Protein AF-A0A2D6SPI8-F1 (afdb_monomer_lite)

Structure (mmCIF, N/CA/C/O backbone):
data_AF-A0A2D6SPI8-F1
#
_entry.id   AF-A0A2D6SPI8-F1
#
loop_
_atom_site.group_PDB
_atom_site.id
_atom_site.type_symbol
_atom_site.label_atom_id
_atom_site.label_alt_id
_atom_site.label_comp_id
_atom_site.label_asym_id
_atom_site.label_entity_id
_atom_site.label_seq_id
_atom_site.pdbx_PDB_ins_code
_atom_site.Cartn_x
_atom_site.Cartn_y
_atom_site.Cartn_z
_atom_site.occupancy
_atom_site.B_iso_or_equiv
_atom_site.auth_seq_id
_atom_site.auth_comp_id
_atom_site.auth_asym_id
_atom_site.auth_atom_id
_atom_site.pdbx_PDB_model_num
ATOM 1 N N . MET A 1 1 ? -28.417 6.327 27.458 1.00 53.62 1 MET A N 1
ATOM 2 C CA . MET A 1 1 ? -28.123 5.119 26.647 1.00 53.62 1 MET A CA 1
ATOM 3 C C . MET A 1 1 ? -27.138 5.374 25.505 1.00 53.62 1 MET A C 1
ATOM 5 O O . MET A 1 1 ? -26.101 4.734 25.519 1.00 53.62 1 MET A O 1
ATOM 9 N N . MET A 1 2 ? -27.377 6.279 24.536 1.00 55.16 2 MET A N 1
ATOM 10 C CA . MET A 1 2 ? -26.381 6.530 23.463 1.00 55.16 2 MET A CA 1
ATOM 11 C C . MET A 1 2 ? -25.110 7.262 23.943 1.00 55.16 2 MET A C 1
ATOM 13 O O . MET A 1 2 ? -24.026 6.980 23.443 1.00 55.16 2 MET A O 1
ATOM 17 N N . TYR A 1 3 ? -25.226 8.174 24.917 1.00 60.00 3 TYR A N 1
ATOM 18 C CA . TYR A 1 3 ? -24.088 8.935 25.456 1.00 60.00 3 TYR A CA 1
ATOM 19 C C . TYR A 1 3 ? -23.176 8.100 26.370 1.00 60.00 3 TYR A C 1
ATOM 21 O O . TYR A 1 3 ? -21.959 8.188 26.240 1.00 60.00 3 TYR A O 1
ATOM 29 N N . ASP A 1 4 ? -23.748 7.238 27.220 1.00 64.19 4 ASP A N 1
ATOM 30 C CA . ASP A 1 4 ? -22.986 6.333 28.101 1.00 64.19 4 ASP A CA 1
ATOM 31 C C . ASP A 1 4 ? -22.088 5.379 27.308 1.00 64.19 4 ASP A C 1
ATOM 33 O O . ASP A 1 4 ? -20.938 5.140 27.669 1.00 64.19 4 ASP A O 1
ATOM 37 N N . ASN A 1 5 ? -22.598 4.887 26.175 1.00 77.06 5 ASN A N 1
ATOM 38 C CA . ASN A 1 5 ? -21.864 3.979 25.303 1.00 77.06 5 ASN A CA 1
ATOM 39 C C . ASN A 1 5 ? -20.657 4.670 24.640 1.00 77.06 5 ASN A C 1
ATOM 41 O O . ASN A 1 5 ? -19.559 4.123 24.622 1.00 77.06 5 ASN A O 1
ATOM 45 N N . LYS A 1 6 ? -20.825 5.910 24.156 1.00 79.19 6 LYS A N 1
ATOM 46 C CA . LYS A 1 6 ? -19.718 6.678 23.560 1.00 79.19 6 LYS A CA 1
ATOM 47 C C . LYS A 1 6 ? -18.642 7.041 24.580 1.00 79.19 6 LYS A C 1
ATOM 49 O O . LYS A 1 6 ? -17.464 6.953 24.257 1.00 79.19 6 LYS A O 1
ATOM 54 N N . LEU A 1 7 ? -19.038 7.422 25.795 1.00 76.81 7 LEU A N 1
ATOM 55 C CA . LEU A 1 7 ? -18.097 7.765 26.860 1.00 76.81 7 LEU A CA 1
ATOM 56 C C . LEU A 1 7 ? -17.280 6.540 27.297 1.00 76.81 7 LEU A C 1
ATOM 58 O O . LEU A 1 7 ? -16.057 6.620 27.380 1.00 76.81 7 LEU A O 1
ATOM 62 N N . SER A 1 8 ? -17.942 5.398 27.509 1.00 82.38 8 SER A N 1
ATOM 63 C CA . SER A 1 8 ? -17.271 4.138 27.850 1.00 82.38 8 SER A CA 1
ATOM 64 C C . SER A 1 8 ? -16.309 3.693 26.748 1.00 82.38 8 SER A C 1
ATOM 66 O O . SER A 1 8 ? -15.154 3.383 27.029 1.00 82.38 8 SER A O 1
ATOM 68 N N . ALA A 1 9 ? -16.759 3.723 25.489 1.00 79.81 9 ALA A N 1
ATOM 69 C CA . ALA A 1 9 ? -15.923 3.384 24.340 1.00 79.81 9 ALA A CA 1
ATOM 70 C C . ALA A 1 9 ? -14.743 4.355 24.172 1.00 79.81 9 ALA A C 1
ATOM 72 O O . ALA A 1 9 ? -13.667 3.941 23.755 1.00 79.81 9 ALA A O 1
ATOM 73 N N . GLY A 1 10 ? -14.925 5.635 24.513 1.00 77.75 10 GLY A N 1
ATOM 74 C CA . GLY A 1 10 ? -13.866 6.641 24.477 1.00 77.75 10 GLY A CA 1
ATOM 75 C C . GLY A 1 10 ? -12.759 6.347 25.487 1.00 77.75 10 GLY A C 1
ATOM 76 O O . GLY A 1 10 ? -11.585 6.371 25.129 1.00 77.75 10 GLY A O 1
ATOM 77 N N . ILE A 1 11 ? -13.120 5.999 26.726 1.00 83.06 11 ILE A N 1
ATOM 78 C CA . ILE A 1 11 ? -12.158 5.629 27.778 1.00 83.06 11 ILE A CA 1
ATOM 79 C C . ILE A 1 11 ? -11.383 4.362 27.387 1.00 83.06 11 ILE A C 1
ATOM 81 O O . ILE A 1 11 ? -10.156 4.334 27.499 1.00 83.06 11 ILE A O 1
ATOM 85 N N . GLU A 1 12 ? -12.081 3.336 26.893 1.00 84.19 12 GLU A N 1
ATOM 86 C CA . GLU A 1 12 ? -11.461 2.080 26.455 1.00 84.19 12 GLU A CA 1
ATOM 87 C C . GLU A 1 12 ? -10.497 2.316 25.282 1.00 84.19 12 GLU A C 1
ATOM 89 O O . GLU A 1 12 ? -9.338 1.900 25.327 1.00 84.19 12 GLU A O 1
ATOM 94 N N . PHE A 1 13 ? -10.927 3.085 24.277 1.00 85.69 13 PHE A N 1
ATOM 95 C CA . PHE A 1 13 ? -10.084 3.469 23.150 1.00 85.69 13 PHE A CA 1
ATOM 96 C C . PHE A 1 13 ? -8.836 4.240 23.588 1.00 85.69 13 PHE A C 1
ATOM 98 O O . PHE A 1 13 ? -7.746 3.923 23.120 1.00 85.69 13 PHE A O 1
ATOM 105 N N . LEU A 1 14 ? -8.958 5.231 24.477 1.00 80.81 14 LEU A N 1
ATOM 106 C CA . LEU A 1 14 ? -7.807 6.006 24.951 1.00 80.81 14 LEU A CA 1
ATOM 107 C C . LEU A 1 14 ? -6.791 5.124 25.686 1.00 80.81 14 LEU A C 1
ATOM 109 O O . LEU A 1 14 ? -5.588 5.304 25.495 1.00 80.81 14 LEU A O 1
ATOM 113 N N . SER A 1 15 ? -7.260 4.143 26.463 1.00 84.06 15 SER A N 1
ATOM 114 C CA . SER A 1 15 ? -6.384 3.160 27.105 1.00 84.06 15 SER A CA 1
ATOM 115 C C . SER A 1 15 ? -5.668 2.281 26.080 1.00 84.06 15 SER A C 1
ATOM 117 O O . SER A 1 15 ? -4.465 2.070 26.194 1.00 84.06 15 SER A O 1
ATOM 119 N N . GLU A 1 16 ? -6.372 1.770 25.069 1.00 84.00 16 GLU A N 1
ATOM 120 C CA . GLU A 1 16 ? -5.749 0.919 24.050 1.00 84.00 16 GLU A CA 1
ATOM 121 C C . GLU A 1 16 ? -4.826 1.704 23.099 1.00 84.00 16 GLU A C 1
ATOM 123 O O . GLU A 1 16 ? -3.815 1.178 22.630 1.00 84.00 16 GLU A O 1
ATOM 128 N N . ALA A 1 17 ? -5.151 2.968 22.815 1.00 77.00 17 ALA A N 1
ATOM 129 C CA . ALA A 1 17 ? -4.342 3.868 21.999 1.00 77.00 17 ALA A CA 1
ATOM 130 C C . ALA A 1 17 ? -3.072 4.334 22.728 1.00 77.00 17 ALA A C 1
ATOM 132 O O . ALA A 1 17 ? -2.078 4.648 22.073 1.00 77.00 17 ALA A O 1
ATOM 133 N N . ALA A 1 18 ? -3.067 4.350 24.065 1.00 78.94 18 ALA A N 1
ATOM 134 C CA . ALA A 1 18 ? -1.859 4.608 24.846 1.00 78.94 18 ALA A CA 1
ATOM 135 C C . ALA A 1 18 ? -0.772 3.562 24.551 1.00 78.94 18 ALA A C 1
ATOM 137 O O . ALA A 1 18 ? 0.373 3.941 24.320 1.00 78.94 18 ALA A O 1
ATOM 138 N N . SER A 1 19 ? -1.141 2.285 24.402 1.00 77.12 19 SER A N 1
ATOM 139 C CA . SER A 1 19 ? -0.199 1.220 24.029 1.00 77.12 19 SER A CA 1
ATOM 140 C C . SER A 1 19 ? 0.450 1.437 22.663 1.00 77.12 19 SER A C 1
ATOM 142 O O . SER A 1 19 ? 1.599 1.057 22.456 1.00 77.12 19 SER A O 1
ATOM 144 N N . VAL A 1 20 ? -0.246 2.095 21.729 1.00 75.88 20 VAL A N 1
ATOM 145 C CA . VAL A 1 20 ? 0.334 2.478 20.431 1.00 75.88 20 VAL A CA 1
ATOM 146 C C . VAL A 1 20 ? 1.447 3.515 20.618 1.00 75.88 20 VAL A C 1
ATOM 148 O O . VAL A 1 20 ? 2.498 3.402 19.994 1.00 75.88 20 VAL A O 1
ATOM 151 N N . ARG A 1 21 ? 1.257 4.488 21.517 1.00 77.44 21 ARG A N 1
ATOM 152 C CA . ARG A 1 21 ? 2.274 5.506 21.834 1.00 77.44 21 ARG A CA 1
ATOM 153 C C . ARG A 1 21 ? 3.436 4.948 22.646 1.00 77.44 21 ARG A C 1
ATOM 155 O O . ARG A 1 21 ? 4.575 5.339 22.416 1.00 77.44 21 ARG A O 1
ATOM 162 N N . GLU A 1 22 ? 3.177 4.032 23.572 1.00 77.31 22 GLU A N 1
ATOM 163 C CA . GLU A 1 22 ? 4.227 3.327 24.320 1.00 77.31 22 GLU A CA 1
ATOM 164 C C . GLU A 1 22 ? 5.138 2.543 23.362 1.00 77.31 22 GLU A C 1
ATOM 166 O O . GLU A 1 22 ? 6.365 2.630 23.448 1.00 77.31 22 GLU A O 1
ATOM 171 N N . LEU A 1 23 ? 4.533 1.869 22.375 1.00 68.81 23 LEU A N 1
ATOM 172 C CA . LEU A 1 23 ? 5.227 1.202 21.271 1.00 68.81 23 LEU A CA 1
ATOM 173 C C . LEU A 1 23 ? 5.922 2.155 20.297 1.00 68.81 23 LEU A C 1
ATOM 175 O O . LEU A 1 23 ? 6.671 1.690 19.454 1.00 68.81 23 LEU A O 1
ATOM 179 N N . GLU A 1 24 ? 5.696 3.458 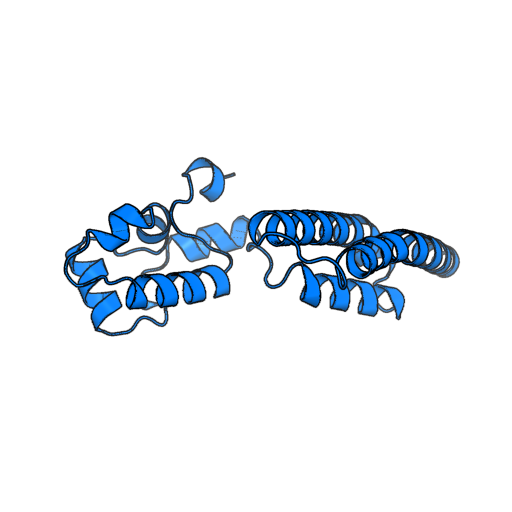20.354 1.00 71.38 24 GLU A N 1
ATOM 180 C CA . GLU A 1 24 ? 6.437 4.429 19.548 1.00 71.38 24 GLU A CA 1
ATOM 181 C C . GLU A 1 24 ? 7.609 5.009 20.350 1.00 71.38 24 GLU A C 1
ATOM 183 O O . GLU A 1 24 ? 8.746 5.071 19.877 1.00 71.38 24 GLU A O 1
ATOM 188 N N . GLN A 1 25 ? 7.354 5.358 21.612 1.00 72.44 25 GLN A N 1
ATOM 189 C CA . GLN A 1 25 ? 8.348 5.904 22.534 1.00 72.44 25 GLN A CA 1
ATOM 190 C C . GLN A 1 25 ? 9.475 4.915 22.834 1.00 72.44 25 GLN A C 1
ATOM 192 O O . GLN A 1 25 ? 10.633 5.323 22.898 1.00 72.44 25 GLN A O 1
ATOM 197 N N . ALA A 1 26 ? 9.171 3.619 22.944 1.00 66.88 26 ALA A N 1
ATOM 198 C CA . ALA A 1 26 ? 10.185 2.584 23.140 1.00 66.88 26 ALA A CA 1
ATOM 199 C C . ALA A 1 26 ? 11.207 2.494 21.981 1.00 66.88 26 ALA A C 1
ATOM 201 O O . ALA A 1 26 ? 12.305 1.966 22.170 1.00 66.88 26 ALA A O 1
ATOM 202 N N . TYR A 1 27 ? 10.887 3.038 20.799 1.00 61.84 27 TYR A N 1
ATOM 203 C CA . TYR A 1 27 ? 11.690 2.889 19.577 1.00 61.84 27 TYR A CA 1
ATOM 204 C C . TYR A 1 27 ? 12.238 4.210 19.024 1.00 61.84 27 TYR A C 1
ATOM 206 O O . TYR A 1 27 ? 13.020 4.190 18.074 1.00 61.84 27 TYR A O 1
ATOM 214 N N . SER A 1 28 ? 11.897 5.354 19.625 1.00 60.81 28 SER A N 1
ATOM 215 C CA . SER A 1 28 ? 12.398 6.671 19.201 1.00 60.81 28 SER A CA 1
ATOM 216 C C . SER A 1 28 ? 13.864 6.933 19.592 1.00 60.81 28 SER A C 1
ATOM 218 O O . SER A 1 28 ? 14.480 7.850 19.052 1.00 60.81 28 SER A O 1
ATOM 220 N N . GLY A 1 29 ? 14.441 6.121 20.491 1.00 56.53 29 GLY A N 1
ATOM 221 C CA . GLY A 1 29 ? 15.779 6.330 21.069 1.00 56.53 29 GLY A CA 1
ATOM 222 C C . GLY A 1 29 ? 16.813 5.224 20.825 1.00 56.53 29 GLY A C 1
ATOM 223 O O . GLY A 1 29 ? 17.917 5.308 21.357 1.00 56.53 29 GLY A O 1
ATOM 224 N N . THR A 1 30 ? 16.491 4.181 20.057 1.00 58.06 30 THR A N 1
ATOM 225 C CA . THR A 1 30 ? 17.394 3.044 19.816 1.00 58.06 30 THR A CA 1
ATOM 226 C C . THR A 1 30 ? 17.910 3.039 18.377 1.00 58.06 30 THR A C 1
ATOM 228 O O . THR A 1 30 ? 17.165 3.286 17.425 1.00 58.06 30 THR A O 1
ATOM 231 N N . ASP A 1 31 ? 19.204 2.755 18.195 1.00 56.31 31 ASP A N 1
ATOM 232 C CA . ASP A 1 31 ? 19.820 2.624 16.869 1.00 56.31 31 ASP A CA 1
ATOM 233 C C . ASP A 1 31 ? 19.393 1.296 16.217 1.00 56.31 31 ASP A C 1
ATOM 235 O O . ASP A 1 31 ? 20.100 0.290 16.205 1.00 56.31 31 ASP A O 1
ATOM 239 N N . LEU A 1 32 ? 18.134 1.257 15.784 1.00 60.47 32 LEU A N 1
ATOM 240 C CA . LEU A 1 32 ? 17.495 0.071 15.229 1.00 60.47 32 LEU A CA 1
ATOM 241 C C . LEU A 1 32 ? 17.858 -0.098 13.754 1.00 60.47 32 LEU A C 1
ATOM 243 O O . LEU A 1 32 ? 17.794 0.848 12.967 1.00 60.47 32 LEU A O 1
ATOM 247 N N . ASN A 1 33 ? 18.138 -1.336 13.351 1.00 68.88 33 ASN A N 1
ATOM 248 C CA . ASN A 1 33 ? 18.274 -1.708 11.944 1.00 68.88 33 ASN A CA 1
ATOM 249 C C . ASN A 1 33 ? 16.989 -1.335 11.160 1.00 68.88 33 ASN A C 1
ATOM 251 O O . ASN A 1 33 ? 15.883 -1.540 11.676 1.00 68.88 33 ASN A O 1
ATOM 255 N N . PRO A 1 34 ? 17.103 -0.839 9.910 1.00 57.56 34 PRO A N 1
ATOM 256 C CA . PRO A 1 34 ? 15.977 -0.592 9.005 1.00 57.56 34 PRO A CA 1
ATOM 257 C C . PRO A 1 34 ? 14.872 -1.662 8.998 1.00 57.56 34 PRO A C 1
ATOM 259 O O . PRO A 1 34 ? 13.698 -1.306 9.054 1.00 57.56 34 PRO A O 1
ATOM 262 N N . ARG A 1 35 ? 15.225 -2.956 9.011 1.00 60.59 35 ARG A N 1
ATOM 263 C CA . ARG A 1 35 ? 14.254 -4.069 9.007 1.00 60.59 35 ARG A CA 1
ATOM 264 C C . ARG A 1 35 ? 13.393 -4.105 10.273 1.00 60.59 35 ARG A C 1
ATOM 266 O O . ARG A 1 35 ? 12.203 -4.391 10.213 1.00 60.59 35 ARG A O 1
ATOM 273 N N . THR A 1 36 ? 13.991 -3.798 11.421 1.00 65.00 36 THR A N 1
ATOM 274 C CA . THR A 1 36 ? 13.292 -3.739 12.709 1.00 65.00 36 THR A CA 1
ATOM 275 C C . THR A 1 36 ? 12.337 -2.546 12.737 1.00 65.00 36 THR A C 1
ATOM 277 O O . THR A 1 36 ? 11.188 -2.698 13.137 1.00 65.00 36 THR A O 1
ATOM 280 N N . ARG A 1 37 ? 12.756 -1.381 12.219 1.00 63.84 37 ARG A N 1
ATOM 281 C CA . ARG A 1 37 ? 11.882 -0.196 12.102 1.00 63.84 37 ARG A CA 1
ATOM 282 C C . ARG A 1 37 ? 10.663 -0.455 11.214 1.00 63.84 37 ARG A C 1
ATOM 284 O O . ARG A 1 37 ? 9.566 -0.017 11.545 1.00 63.84 37 ARG A O 1
ATOM 291 N N . GLU A 1 38 ? 10.849 -1.174 10.111 1.00 62.91 38 GLU A N 1
ATOM 292 C CA . GLU A 1 38 ? 9.766 -1.554 9.200 1.00 62.91 38 GLU A CA 1
ATOM 293 C C . GLU A 1 38 ? 8.760 -2.507 9.863 1.00 62.91 38 GLU A C 1
ATOM 295 O O . GLU A 1 38 ? 7.558 -2.248 9.821 1.00 62.91 38 GLU A O 1
ATOM 300 N N . LEU A 1 39 ? 9.241 -3.538 10.569 1.00 65.38 39 LEU A N 1
ATOM 301 C CA . LEU A 1 39 ? 8.387 -4.455 11.329 1.00 65.38 39 LEU A CA 1
ATOM 302 C C . LEU A 1 39 ? 7.585 -3.728 12.423 1.00 65.38 39 LEU A C 1
ATOM 304 O O . LEU A 1 39 ? 6.383 -3.953 12.550 1.00 65.38 39 LEU A O 1
ATOM 308 N N . HIS A 1 40 ? 8.216 -2.821 13.179 1.00 72.00 40 HIS A N 1
ATOM 309 C CA . HIS A 1 40 ? 7.523 -2.028 14.204 1.00 72.00 40 HIS A CA 1
ATOM 310 C C . HIS A 1 40 ? 6.448 -1.126 13.617 1.00 72.00 40 HIS A C 1
ATOM 312 O O . HIS A 1 40 ? 5.336 -1.074 14.141 1.00 72.00 40 HIS A O 1
ATOM 318 N N . ARG A 1 41 ? 6.747 -0.466 12.497 1.00 71.69 41 ARG A N 1
ATOM 319 C CA . ARG A 1 41 ? 5.760 0.339 11.781 1.00 71.69 41 ARG A CA 1
ATOM 320 C C . ARG A 1 41 ? 4.567 -0.507 11.327 1.00 71.69 41 ARG A C 1
ATOM 322 O O . ARG A 1 41 ? 3.436 -0.047 11.443 1.00 71.69 41 ARG A O 1
ATOM 329 N N . GLY A 1 42 ? 4.810 -1.740 10.880 1.00 70.19 42 GLY A N 1
ATOM 330 C CA . GLY A 1 42 ? 3.763 -2.705 10.538 1.00 70.19 42 GLY A CA 1
ATOM 331 C C . GLY A 1 42 ? 2.885 -3.097 11.731 1.00 70.19 42 GLY A C 1
ATOM 332 O O . GLY A 1 42 ? 1.663 -3.050 11.625 1.00 70.19 42 GLY A O 1
ATOM 333 N N . LEU A 1 43 ? 3.485 -3.409 12.885 1.00 77.00 43 LEU A N 1
ATOM 334 C CA . LEU A 1 43 ? 2.751 -3.754 14.113 1.00 77.00 43 LEU A CA 1
ATOM 335 C C . LEU A 1 43 ? 1.880 -2.595 14.617 1.00 77.00 43 LEU A C 1
ATOM 337 O O . LEU A 1 43 ? 0.736 -2.799 15.021 1.00 77.00 43 LEU A O 1
ATOM 341 N N . ILE A 1 44 ? 2.411 -1.372 14.562 1.00 81.62 44 ILE A N 1
ATOM 342 C CA . ILE A 1 44 ? 1.672 -0.156 14.910 1.00 81.62 44 ILE A CA 1
ATOM 343 C C . ILE A 1 44 ? 0.496 0.043 13.944 1.00 81.62 44 ILE A C 1
ATOM 345 O O . ILE A 1 44 ? -0.626 0.279 14.389 1.00 81.62 44 ILE A O 1
ATOM 349 N N . ALA A 1 45 ? 0.713 -0.106 12.635 1.00 80.00 45 ALA A N 1
ATOM 350 C CA . ALA A 1 45 ? -0.343 0.031 11.634 1.00 80.00 45 ALA A CA 1
ATOM 351 C C . ALA A 1 45 ? -1.461 -1.015 11.801 1.00 80.00 45 ALA A C 1
ATOM 353 O O . ALA A 1 45 ? -2.640 -0.661 11.730 1.00 80.00 45 ALA A O 1
ATOM 354 N N . ASP A 1 46 ? -1.117 -2.277 12.077 1.00 80.88 46 ASP A N 1
ATOM 355 C CA . ASP A 1 46 ? -2.098 -3.335 12.349 1.00 80.88 46 ASP A CA 1
ATOM 356 C C . ASP A 1 46 ? -2.938 -3.010 13.590 1.00 80.88 46 ASP A C 1
ATOM 358 O O . ASP A 1 46 ? -4.172 -3.018 13.545 1.00 80.88 46 ASP A O 1
ATOM 362 N N . ARG A 1 47 ? -2.277 -2.592 14.676 1.00 83.75 47 ARG A N 1
ATOM 363 C CA . ARG A 1 47 ? -2.959 -2.211 15.913 1.00 83.75 47 ARG A CA 1
ATOM 364 C C . ARG A 1 47 ? -3.920 -1.044 15.698 1.00 83.75 47 ARG A C 1
ATOM 366 O O . ARG A 1 47 ? -5.055 -1.090 16.169 1.00 83.75 47 ARG A O 1
ATOM 373 N N . VAL A 1 48 ? -3.509 -0.017 14.958 1.00 84.62 48 VAL A N 1
ATOM 374 C CA . VAL A 1 48 ? -4.382 1.122 14.639 1.00 84.62 48 VAL A CA 1
ATOM 375 C C . VAL A 1 48 ? -5.561 0.688 13.753 1.00 84.62 48 VAL A C 1
ATOM 377 O O . VAL A 1 48 ? -6.666 1.202 13.933 1.00 84.62 48 VAL A O 1
ATOM 380 N N . ASN A 1 49 ? -5.389 -0.283 12.848 1.00 82.56 49 ASN A N 1
ATOM 381 C CA . ASN A 1 49 ? -6.478 -0.806 12.012 1.00 82.56 49 ASN A CA 1
ATOM 382 C C . ASN A 1 49 ? -7.523 -1.545 12.853 1.00 82.56 49 ASN A C 1
ATOM 384 O O . ASN A 1 49 ? -8.721 -1.316 12.671 1.00 82.56 49 ASN A O 1
ATOM 388 N N . GLN A 1 50 ? -7.083 -2.367 13.810 1.00 81.06 50 GLN A N 1
ATOM 389 C CA . GLN A 1 50 ? -7.970 -3.037 14.766 1.00 81.06 50 GLN A CA 1
ATOM 390 C C . GLN A 1 50 ? -8.789 -2.019 15.571 1.00 81.06 50 GLN A C 1
ATOM 392 O O . GLN A 1 50 ? -10.015 -2.130 15.648 1.00 81.06 50 GLN A O 1
ATOM 397 N N . LEU A 1 51 ? -8.130 -0.986 16.113 1.00 86.00 51 LEU A N 1
ATOM 398 C CA . LEU A 1 51 ? -8.804 0.096 16.838 1.00 86.00 51 LEU A CA 1
ATOM 399 C C . LEU A 1 51 ? -9.813 0.821 15.948 1.00 86.00 51 LEU A C 1
ATOM 401 O O . LEU A 1 51 ? -10.927 1.113 16.380 1.00 86.00 51 LEU A O 1
ATOM 405 N N . TYR A 1 52 ? -9.457 1.073 14.690 1.00 85.44 52 TYR A N 1
ATOM 406 C CA . TYR A 1 52 ? -10.359 1.722 13.750 1.00 85.44 52 TYR A CA 1
ATOM 407 C C . TYR A 1 52 ? -11.604 0.876 13.476 1.00 85.44 52 TYR A C 1
ATOM 409 O O . TYR A 1 52 ? -12.715 1.393 13.556 1.00 85.44 52 TYR A O 1
ATOM 417 N N . GLY A 1 53 ? -11.446 -0.424 13.218 1.00 80.56 53 GLY A N 1
ATOM 418 C CA . GLY A 1 53 ? -12.573 -1.337 13.015 1.00 80.56 53 GLY A CA 1
ATOM 419 C C . GLY A 1 53 ? -13.493 -1.430 14.235 1.00 80.56 53 GLY A C 1
ATOM 420 O O . GLY A 1 53 ? -14.714 -1.425 14.083 1.00 80.56 53 GLY A O 1
ATOM 421 N N . LYS A 1 54 ? -12.915 -1.450 15.441 1.00 85.75 54 LYS A N 1
ATOM 422 C CA . LYS A 1 54 ? -13.657 -1.559 16.705 1.00 85.75 54 LYS A CA 1
ATOM 423 C C . LYS A 1 54 ? -14.410 -0.273 17.066 1.00 85.75 54 LYS A C 1
ATOM 425 O O . LYS A 1 54 ? -15.558 -0.342 17.496 1.00 85.75 54 LYS A O 1
ATOM 430 N N . TYR A 1 55 ? -13.792 0.896 16.881 1.00 87.06 55 TYR A N 1
ATOM 431 C CA . TYR A 1 55 ? -14.278 2.145 17.480 1.00 87.06 55 TYR A CA 1
ATOM 432 C C . TYR A 1 55 ? -14.784 3.206 16.493 1.00 87.06 55 TYR A C 1
ATOM 434 O O . TYR A 1 55 ? -15.504 4.114 16.914 1.00 87.06 55 TYR A O 1
ATOM 442 N N . ALA A 1 56 ? -14.465 3.128 15.193 1.00 84.69 56 ALA A N 1
ATOM 443 C CA . ALA A 1 56 ? -14.752 4.221 14.252 1.00 84.69 56 ALA A CA 1
ATOM 444 C C . ALA A 1 56 ? -16.245 4.555 14.108 1.00 84.69 56 ALA A C 1
ATOM 446 O O . ALA A 1 56 ? -16.593 5.722 13.920 1.00 84.69 56 ALA A O 1
ATOM 447 N N . SER A 1 57 ? -17.127 3.556 14.191 1.00 81.81 57 SER A N 1
ATOM 448 C CA . SER A 1 57 ? -18.579 3.759 14.118 1.00 81.81 57 SER A CA 1
ATOM 449 C C . SER A 1 57 ? -19.143 4.363 15.409 1.00 81.81 57 SER A C 1
ATOM 451 O O . SER A 1 57 ? -19.978 5.265 15.355 1.00 81.81 57 SER A O 1
ATOM 453 N N . ILE A 1 58 ? -18.657 3.907 16.567 1.00 86.44 58 ILE A N 1
ATOM 454 C CA . ILE A 1 58 ? -19.162 4.293 17.892 1.00 86.44 58 ILE A CA 1
ATOM 455 C C . ILE A 1 58 ? -18.722 5.718 18.243 1.00 86.44 58 ILE A C 1
ATOM 457 O O . ILE A 1 58 ? -19.538 6.538 18.666 1.00 86.44 58 ILE A O 1
ATOM 461 N N . LEU A 1 59 ? -17.449 6.039 18.008 1.00 87.56 59 LEU A N 1
ATOM 462 C CA . LEU A 1 59 ? -16.850 7.336 18.340 1.00 87.56 59 LEU A CA 1
ATOM 463 C C . LEU A 1 59 ? -17.065 8.398 17.251 1.00 87.56 59 LEU A C 1
ATOM 465 O O . LEU A 1 59 ? -16.504 9.490 17.311 1.00 87.56 59 LEU A O 1
ATOM 469 N N . ALA A 1 60 ? -17.897 8.120 16.244 1.00 84.56 60 ALA A N 1
ATOM 470 C CA . ALA A 1 60 ? -18.199 9.089 15.199 1.00 84.56 60 ALA A CA 1
ATOM 471 C C . ALA A 1 60 ? -18.760 10.397 15.797 1.00 84.56 60 ALA A C 1
ATOM 473 O O . ALA A 1 60 ? -19.741 10.393 16.557 1.00 84.56 60 ALA A O 1
ATOM 474 N N . GLY A 1 61 ? -18.125 11.515 15.432 1.00 82.69 61 GLY A N 1
ATOM 475 C CA . GLY A 1 61 ? -18.482 12.858 15.894 1.00 82.69 61 GLY A CA 1
ATOM 476 C C . GLY A 1 61 ? -17.987 13.217 17.299 1.00 82.69 61 GLY A C 1
ATOM 477 O O . GLY A 1 61 ? -18.432 14.230 17.830 1.00 82.69 61 GLY A O 1
ATOM 478 N N . THR A 1 62 ? -17.107 12.415 17.914 1.00 88.38 62 THR A N 1
ATOM 479 C CA . THR A 1 62 ? -16.444 12.756 19.185 1.00 88.38 62 THR A CA 1
ATOM 480 C C . THR A 1 62 ? -14.972 13.135 18.966 1.00 88.38 62 THR A C 1
ATOM 482 O O . THR A 1 62 ? -14.394 12.758 17.939 1.00 88.38 62 THR A O 1
ATOM 485 N N . PRO A 1 63 ? -14.334 13.856 19.910 1.00 87.50 63 PRO A N 1
ATOM 486 C CA . PRO A 1 63 ? -12.901 14.155 19.846 1.00 87.50 63 PRO A CA 1
ATOM 487 C C . PRO A 1 63 ? -12.027 12.899 19.733 1.00 87.50 63 PRO A C 1
ATOM 489 O O . PRO A 1 63 ? -11.049 12.884 18.991 1.00 87.50 63 PRO A O 1
ATOM 492 N N . GLU A 1 64 ? -12.405 11.822 20.419 1.00 88.12 64 GLU A N 1
ATOM 493 C CA . GLU A 1 64 ? -11.718 10.532 20.378 1.00 88.12 64 GLU A CA 1
ATOM 494 C C . GLU A 1 64 ? -11.824 9.884 18.993 1.00 88.12 64 GLU A C 1
ATOM 496 O O . GLU A 1 64 ? -10.843 9.342 18.488 1.00 88.12 64 GLU A O 1
ATOM 501 N N . GLY A 1 65 ? -12.984 9.983 18.339 1.00 82.81 65 GLY A N 1
ATOM 502 C CA . GLY A 1 65 ? -13.161 9.509 16.967 1.00 82.81 65 GLY A CA 1
ATOM 503 C C . GLY A 1 65 ? -12.355 10.313 15.948 1.00 82.81 65 GLY A C 1
ATOM 504 O O . GLY A 1 65 ? -11.786 9.733 15.021 1.00 82.81 65 GLY A O 1
ATOM 505 N N . GLU A 1 66 ? -12.258 11.633 16.120 1.00 84.62 66 GLU A N 1
ATOM 506 C CA . GLU A 1 66 ? -11.373 12.481 15.308 1.00 84.62 66 GLU A CA 1
ATOM 507 C C . GLU A 1 66 ? -9.895 12.128 15.534 1.00 84.62 66 GLU A C 1
ATOM 509 O O . GLU A 1 66 ? -9.137 11.995 14.571 1.00 84.62 66 GLU A O 1
ATOM 514 N N . TYR A 1 67 ? -9.494 11.855 16.779 1.00 86.44 67 TYR A N 1
ATOM 515 C CA . TYR A 1 67 ? -8.150 11.376 17.098 1.00 86.44 67 TYR A CA 1
ATOM 516 C C . TYR A 1 67 ? -7.854 10.001 16.480 1.00 86.44 67 TYR A C 1
ATOM 518 O O . TYR A 1 67 ? -6.808 9.818 15.863 1.00 86.44 67 TYR A O 1
ATOM 526 N N . LEU A 1 68 ? -8.787 9.048 16.541 1.00 85.44 68 LEU A N 1
ATOM 527 C CA . LEU A 1 68 ? -8.663 7.740 15.890 1.00 85.44 68 LEU A CA 1
ATOM 528 C C . LEU A 1 68 ? -8.519 7.859 14.362 1.00 85.44 68 LEU A C 1
ATOM 530 O O . LEU A 1 68 ? -7.740 7.134 13.740 1.00 85.44 68 LEU A O 1
ATOM 534 N N . ARG A 1 69 ? -9.238 8.798 13.736 1.00 82.81 69 ARG A N 1
ATOM 535 C CA . ARG A 1 69 ? -9.089 9.113 12.305 1.00 82.81 69 ARG A CA 1
ATOM 536 C C . ARG A 1 69 ? -7.730 9.732 11.994 1.00 82.81 69 ARG A C 1
ATOM 538 O O . ARG A 1 69 ? -7.157 9.407 10.954 1.00 82.81 69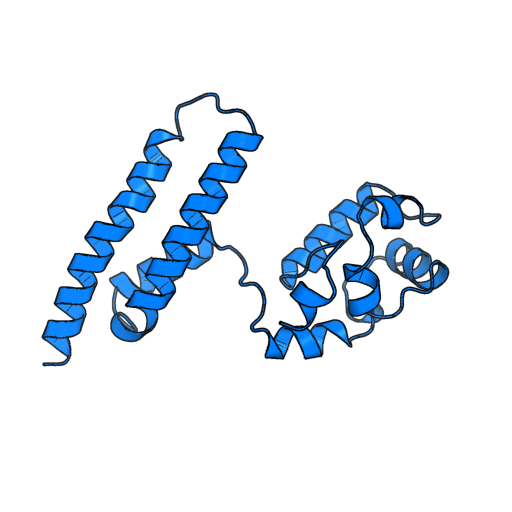 ARG A O 1
ATOM 545 N N . ALA A 1 70 ? -7.224 10.605 12.864 1.00 83.69 70 ALA A N 1
ATOM 546 C CA . ALA A 1 70 ? -5.894 11.190 12.736 1.00 83.69 70 ALA A CA 1
ATOM 547 C C . ALA A 1 70 ? -4.800 10.120 12.865 1.00 83.69 70 ALA A C 1
ATOM 549 O O . ALA A 1 70 ? -3.991 9.994 11.950 1.00 83.69 70 ALA A O 1
ATOM 550 N N . LEU A 1 71 ? -4.860 9.272 13.899 1.00 84.12 71 LEU A N 1
ATOM 551 C CA . LEU A 1 71 ? -3.966 8.123 14.083 1.00 84.12 71 LEU A CA 1
ATOM 552 C C . LEU A 1 71 ? -3.972 7.204 12.862 1.00 84.12 71 LEU A C 1
ATOM 554 O O . LEU A 1 71 ? -2.923 6.841 12.337 1.00 84.12 71 LEU A O 1
ATOM 558 N N . ARG A 1 72 ? -5.157 6.852 12.351 1.00 83.62 72 ARG A N 1
ATOM 559 C CA . ARG A 1 72 ? -5.246 6.029 11.142 1.00 83.62 72 ARG A CA 1
ATOM 560 C C . ARG A 1 72 ? -4.582 6.695 9.947 1.00 83.62 72 ARG A C 1
ATOM 562 O O . ARG A 1 72 ? -3.878 6.036 9.191 1.00 83.62 72 ARG A O 1
ATOM 569 N N . ARG A 1 73 ? -4.780 7.995 9.765 1.00 81.50 73 ARG A N 1
ATOM 570 C CA . ARG A 1 73 ? -4.149 8.742 8.672 1.00 81.50 73 ARG A CA 1
ATOM 571 C C . ARG A 1 73 ? -2.624 8.754 8.794 1.00 81.50 73 ARG A C 1
ATOM 573 O O . ARG A 1 73 ? -1.945 8.613 7.783 1.00 81.50 73 ARG A O 1
ATOM 580 N N . GLU A 1 74 ? -2.119 8.919 10.008 1.00 80.19 74 GLU A N 1
ATOM 581 C CA . GLU A 1 74 ? -0.696 9.011 10.328 1.00 80.19 74 GLU A CA 1
ATOM 582 C C . GLU A 1 74 ? 0.038 7.677 10.140 1.00 80.19 74 GLU A C 1
ATOM 584 O O . GLU A 1 74 ? 1.055 7.625 9.446 1.00 80.19 74 GLU A O 1
ATOM 589 N N . TYR A 1 75 ? -0.505 6.586 10.688 1.00 75.50 75 TYR A N 1
ATOM 590 C CA . TYR A 1 75 ? 0.191 5.295 10.719 1.00 75.50 75 TYR A CA 1
ATOM 591 C C . TYR A 1 75 ? -0.182 4.354 9.579 1.00 75.50 75 TYR A C 1
ATOM 593 O O . TYR A 1 75 ? 0.663 3.580 9.135 1.00 75.50 75 TYR A O 1
ATOM 601 N N . ILE A 1 76 ? -1.420 4.418 9.088 1.00 72.19 76 ILE A N 1
ATOM 602 C CA . ILE A 1 76 ? -1.914 3.510 8.040 1.00 72.19 76 ILE A CA 1
ATOM 603 C C . ILE A 1 76 ? -1.870 4.166 6.660 1.00 72.19 76 ILE A C 1
ATOM 605 O O . ILE A 1 76 ? -2.044 3.461 5.680 1.00 72.19 76 ILE A O 1
ATOM 609 N N . GLY A 1 77 ? -1.616 5.482 6.577 1.00 60.91 77 GLY A N 1
ATOM 610 C CA . GLY A 1 77 ? -1.262 6.223 5.360 1.00 60.91 77 GLY A CA 1
ATOM 611 C C . GLY A 1 77 ? -1.641 5.549 4.036 1.00 60.91 77 GLY A C 1
ATOM 612 O O . GLY A 1 77 ? -0.817 4.860 3.452 1.00 60.91 77 GLY A O 1
ATOM 613 N N . GLN A 1 78 ? -2.860 5.838 3.566 1.00 47.53 78 GLN A N 1
ATOM 614 C CA . GLN A 1 78 ? -3.506 5.297 2.361 1.00 47.53 78 GLN A CA 1
ATOM 615 C C . GLN A 1 78 ? -3.976 3.849 2.518 1.00 47.53 78 GLN A C 1
ATOM 617 O O . GLN A 1 78 ? -3.257 2.872 2.362 1.00 47.53 78 GLN A O 1
ATOM 622 N N . THR A 1 79 ? -5.264 3.749 2.830 1.00 44.41 79 THR A N 1
ATOM 623 C CA . THR A 1 79 ? -6.052 2.528 2.750 1.00 44.41 79 THR A CA 1
ATOM 624 C C . THR A 1 79 ? -5.763 1.787 1.448 1.00 44.41 79 THR A C 1
ATOM 626 O O . THR A 1 79 ? -6.003 2.357 0.383 1.00 44.41 79 THR A O 1
ATOM 629 N N . LYS A 1 80 ? -5.345 0.514 1.530 1.00 48.09 80 LYS A N 1
ATOM 630 C CA . LYS A 1 80 ? -5.626 -0.449 0.455 1.00 48.09 80 LYS A CA 1
ATOM 631 C C . LYS A 1 80 ? -7.101 -0.243 0.057 1.00 48.09 80 LYS A C 1
ATOM 633 O O . LYS A 1 80 ? -7.944 -0.245 0.967 1.00 48.09 80 LYS A O 1
ATOM 638 N N . PRO A 1 81 ? -7.414 0.066 -1.215 1.00 43.69 81 PRO A N 1
ATOM 639 C CA . PRO A 1 81 ? -8.786 0.297 -1.640 1.00 43.69 81 PRO A CA 1
ATOM 640 C C . PRO A 1 81 ? -9.663 -0.887 -1.234 1.00 43.69 81 PRO A C 1
ATOM 642 O O . PRO A 1 81 ? -9.214 -2.032 -1.157 1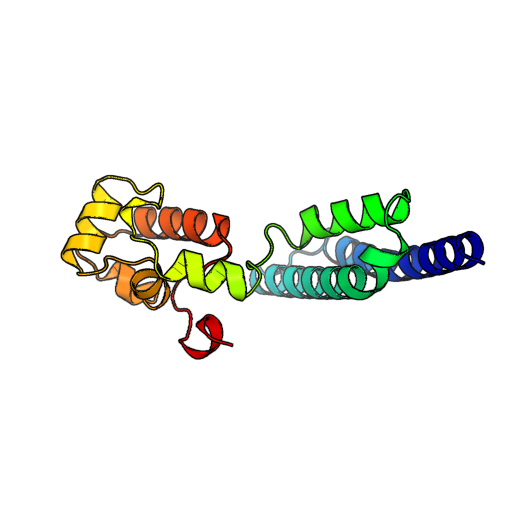.00 43.69 81 PRO A O 1
ATOM 645 N N . LYS A 1 82 ? -10.923 -0.588 -0.907 1.00 46.62 82 LYS A N 1
ATOM 646 C CA . LYS A 1 82 ? -11.955 -1.604 -0.681 1.00 46.62 82 LYS A CA 1
ATOM 647 C C . LYS A 1 82 ? -11.958 -2.517 -1.913 1.00 46.62 82 LYS A C 1
ATOM 649 O O . LYS A 1 82 ? -11.989 -1.986 -3.015 1.00 46.62 82 LYS A O 1
ATOM 654 N N . ILE A 1 83 ? -11.948 -3.837 -1.725 1.00 48.41 83 ILE A N 1
ATOM 655 C CA . ILE A 1 83 ? -11.817 -4.871 -2.779 1.00 48.41 83 ILE A CA 1
ATOM 656 C C . ILE A 1 83 ? -12.683 -4.578 -4.030 1.00 48.41 83 ILE A C 1
ATOM 658 O O . ILE A 1 83 ? -12.244 -4.780 -5.161 1.00 48.41 83 ILE A O 1
ATOM 662 N N . GLU A 1 84 ? -13.865 -3.985 -3.844 1.00 48.09 84 GLU A N 1
ATOM 663 C CA . GLU A 1 84 ? -14.762 -3.567 -4.931 1.00 48.09 84 GLU A CA 1
ATOM 664 C C . GLU A 1 84 ? -14.249 -2.385 -5.786 1.00 48.09 84 GLU A C 1
ATOM 666 O O . GLU A 1 84 ? -14.420 -2.371 -7.003 1.00 48.09 84 GLU A O 1
ATOM 671 N N . GLU A 1 85 ? -13.598 -1.391 -5.175 1.00 54.62 85 GLU A N 1
ATOM 672 C CA . GLU A 1 85 ? -12.964 -0.267 -5.884 1.00 54.62 85 GLU A CA 1
ATOM 673 C C . GLU A 1 85 ? -11.650 -0.704 -6.544 1.00 54.62 85 GLU A C 1
ATOM 675 O O . GLU A 1 85 ? -11.309 -0.222 -7.624 1.00 54.62 85 GLU A O 1
ATOM 680 N N . SER A 1 86 ? -10.947 -1.668 -5.941 1.00 60.47 86 SER A N 1
ATOM 681 C CA . SER A 1 86 ? -9.721 -2.262 -6.482 1.00 60.47 86 SER A CA 1
ATOM 682 C C . SER A 1 86 ? -9.968 -2.900 -7.847 1.00 60.47 86 SER A C 1
ATOM 684 O O . SER A 1 86 ? -9.216 -2.636 -8.781 1.00 60.47 86 SER A O 1
ATOM 686 N N . ARG A 1 87 ? -11.058 -3.664 -8.009 1.00 68.81 87 ARG A N 1
ATOM 687 C CA . ARG A 1 87 ? -11.407 -4.304 -9.291 1.00 68.81 87 ARG A CA 1
ATOM 688 C C . ARG A 1 87 ? -11.598 -3.297 -10.420 1.00 68.81 87 ARG A C 1
ATOM 690 O O . ARG A 1 87 ? -11.013 -3.460 -11.487 1.00 68.81 87 ARG A O 1
ATOM 697 N N . LEU A 1 88 ? -12.335 -2.218 -10.155 1.00 75.88 88 LEU A N 1
ATOM 698 C CA . LEU A 1 88 ? -12.540 -1.148 -11.133 1.00 75.88 88 LEU A CA 1
ATOM 699 C C . LEU A 1 88 ? -11.235 -0.440 -11.501 1.00 75.88 88 LEU A C 1
ATOM 701 O O . LEU A 1 88 ? -11.105 0.025 -12.625 1.00 75.88 88 LEU A O 1
ATOM 705 N N . ILE A 1 89 ? -10.274 -0.336 -10.580 1.00 81.69 89 ILE A N 1
ATOM 706 C CA . ILE A 1 89 ? -8.969 0.282 -10.849 1.00 81.69 89 ILE A CA 1
ATOM 707 C C . ILE A 1 89 ? -8.074 -0.657 -11.666 1.00 81.69 89 ILE A C 1
ATOM 709 O O . ILE A 1 89 ? -7.396 -0.196 -12.578 1.00 81.69 89 ILE A O 1
ATOM 713 N N . LEU A 1 90 ? -8.077 -1.959 -11.381 1.00 85.56 90 LEU A N 1
ATOM 714 C CA . LEU A 1 90 ? -7.221 -2.939 -12.058 1.00 85.56 90 LEU A CA 1
ATOM 715 C C . LEU A 1 90 ? -7.520 -3.050 -13.561 1.00 85.56 90 LEU A C 1
ATOM 717 O O . LEU A 1 90 ? -6.598 -3.193 -14.363 1.00 85.56 90 LEU A O 1
ATOM 721 N N . GLU A 1 91 ? -8.786 -2.926 -13.955 1.00 86.69 91 GLU A N 1
ATOM 722 C CA . GLU A 1 91 ? -9.207 -2.989 -15.361 1.00 86.69 91 GLU A CA 1
ATOM 723 C C . GLU A 1 91 ? -8.863 -1.725 -16.169 1.00 86.69 91 GLU A C 1
ATOM 725 O O . GLU A 1 91 ? -8.965 -1.725 -17.399 1.00 86.69 91 GLU A O 1
ATOM 730 N N . ARG A 1 92 ? -8.435 -0.639 -15.512 1.00 90.00 92 ARG A N 1
ATOM 731 C CA . ARG A 1 92 ? -8.140 0.632 -16.187 1.00 90.00 92 ARG A CA 1
ATOM 732 C C . ARG A 1 92 ? -6.846 0.549 -16.997 1.00 90.00 92 ARG A C 1
ATOM 734 O O . ARG A 1 92 ? -5.920 -0.187 -16.633 1.00 90.00 92 ARG A O 1
ATOM 741 N N . PRO A 1 93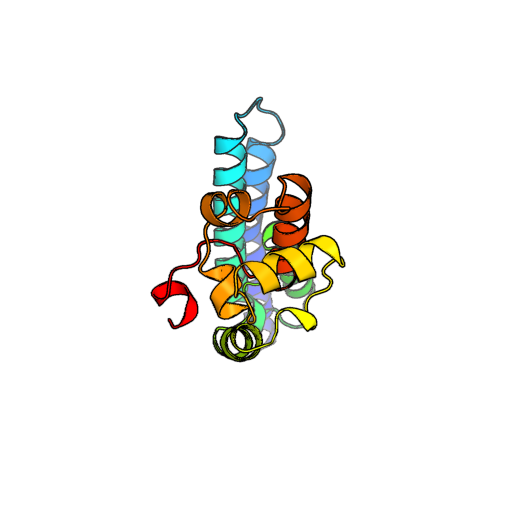 ? -6.750 1.312 -18.098 1.00 91.69 93 PRO A N 1
ATOM 742 C CA . PRO A 1 93 ? -5.529 1.387 -18.879 1.00 91.69 93 PRO A CA 1
ATOM 743 C C . PRO A 1 93 ? -4.431 2.136 -18.115 1.00 91.69 93 PRO A C 1
ATOM 745 O O . PRO A 1 93 ? -4.699 3.030 -17.309 1.00 91.69 93 PRO A O 1
ATOM 748 N N . ILE A 1 94 ? -3.172 1.804 -18.408 1.00 92.12 94 ILE A N 1
ATOM 749 C CA . ILE A 1 94 ? -2.009 2.482 -17.809 1.00 92.12 94 ILE A CA 1
ATOM 750 C C . ILE A 1 94 ? -1.950 3.980 -18.149 1.00 92.12 94 ILE A C 1
ATOM 752 O O . ILE A 1 94 ? -1.298 4.737 -17.439 1.00 92.12 94 ILE A O 1
ATOM 756 N N . ASP A 1 95 ? -2.644 4.406 -19.203 1.00 89.81 95 ASP A N 1
ATOM 757 C CA . ASP A 1 95 ? -2.811 5.788 -19.660 1.00 89.81 95 ASP A CA 1
ATOM 758 C C . ASP A 1 95 ? -3.473 6.684 -18.599 1.00 89.81 95 ASP A C 1
ATOM 760 O O . ASP A 1 95 ? -3.262 7.894 -18.588 1.00 89.81 95 ASP A O 1
ATOM 764 N N . GLU A 1 96 ? -4.266 6.101 -17.695 1.00 86.50 96 GLU A N 1
ATOM 765 C CA . GLU A 1 96 ? -4.890 6.832 -16.587 1.00 86.50 96 GLU A CA 1
ATOM 766 C C . GLU A 1 96 ? -3.933 7.078 -15.414 1.00 86.50 96 GLU A C 1
ATOM 768 O O . GLU A 1 96 ? -4.213 7.901 -14.538 1.00 86.50 96 GLU A O 1
ATOM 773 N N . LEU A 1 97 ? -2.792 6.385 -15.378 1.00 87.75 97 LEU A N 1
ATOM 774 C CA . LEU A 1 97 ? -1.761 6.642 -14.385 1.00 87.75 97 LEU A CA 1
ATOM 775 C C . LEU A 1 97 ? -0.934 7.872 -14.795 1.00 87.75 97 LEU A C 1
ATOM 777 O O . LEU A 1 97 ? -0.619 8.044 -15.972 1.00 87.75 97 LEU A O 1
ATOM 781 N N . PRO A 1 98 ? -0.491 8.705 -13.835 1.00 88.25 98 PRO A N 1
ATOM 782 C CA . PRO A 1 98 ? 0.374 9.858 -14.095 1.00 88.25 98 PRO A CA 1
ATOM 783 C C . PRO A 1 98 ? 1.822 9.430 -14.410 1.00 88.25 98 PRO A C 1
ATOM 785 O O . PRO A 1 98 ? 2.759 9.709 -13.656 1.00 88.25 98 PRO A O 1
ATOM 788 N N . LEU A 1 99 ? 2.003 8.706 -15.513 1.00 88.38 99 LEU A N 1
ATOM 789 C CA . LEU A 1 99 ? 3.281 8.223 -16.024 1.00 88.38 99 LEU A CA 1
ATOM 790 C C . LEU A 1 99 ? 3.957 9.292 -16.887 1.00 88.38 99 LEU A C 1
ATOM 792 O O . LEU A 1 99 ? 3.301 10.072 -17.570 1.00 88.38 99 LEU A O 1
ATOM 796 N N . ASP A 1 100 ? 5.289 9.314 -16.883 1.00 89.50 100 ASP A N 1
ATOM 797 C CA . ASP A 1 100 ? 6.045 10.061 -17.887 1.00 89.50 100 ASP A CA 1
ATOM 798 C C . ASP A 1 100 ? 6.114 9.298 -19.225 1.00 89.50 100 ASP A C 1
ATOM 800 O O . ASP A 1 100 ? 5.974 8.073 -19.264 1.00 89.50 100 ASP A O 1
ATOM 804 N N . ASP A 1 101 ? 6.377 10.008 -20.329 1.00 89.00 101 ASP A N 1
ATOM 805 C CA . ASP A 1 101 ? 6.413 9.425 -21.683 1.00 89.00 101 ASP A CA 1
ATOM 806 C C . ASP A 1 101 ? 7.341 8.205 -21.791 1.00 89.00 101 ASP A C 1
ATOM 808 O O . ASP A 1 101 ? 7.104 7.288 -22.582 1.00 89.00 101 ASP A O 1
ATOM 812 N N . ARG A 1 102 ? 8.413 8.167 -20.985 1.00 86.56 102 ARG A N 1
ATOM 813 C CA . ARG A 1 102 ? 9.372 7.055 -20.972 1.00 86.56 102 ARG A CA 1
ATOM 814 C C . ARG A 1 102 ? 8.793 5.834 -20.274 1.00 86.56 102 ARG A C 1
ATOM 816 O O . ARG A 1 102 ? 8.957 4.730 -20.783 1.00 86.56 102 ARG A O 1
ATOM 823 N N . GLN A 1 103 ? 8.150 6.025 -19.124 1.00 89.31 103 GLN A N 1
ATOM 824 C CA . GLN A 1 103 ? 7.436 4.969 -18.410 1.00 89.31 103 GLN A CA 1
ATOM 825 C C . GLN A 1 103 ? 6.334 4.387 -19.294 1.00 89.31 103 GLN A C 1
ATOM 827 O O . GLN A 1 103 ? 6.303 3.175 -19.485 1.00 89.31 103 GLN A O 1
ATOM 832 N N . TYR A 1 104 ? 5.509 5.24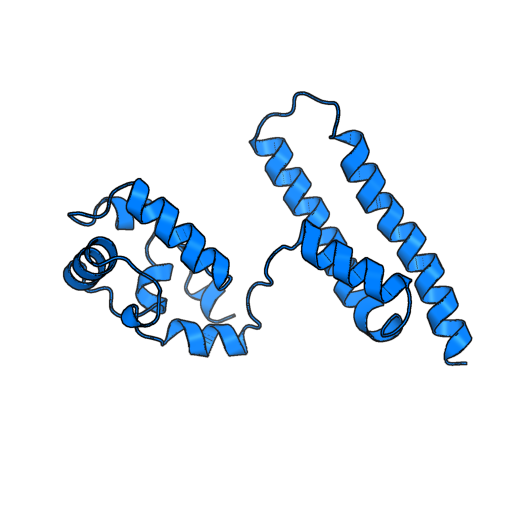6 -19.890 1.00 91.62 104 TYR A N 1
ATOM 833 C CA . TYR A 1 104 ? 4.431 4.839 -20.783 1.00 91.62 104 TYR A CA 1
ATOM 834 C C . TYR A 1 104 ? 4.948 4.028 -21.979 1.00 91.62 104 TYR A C 1
ATOM 836 O O . TYR A 1 104 ? 4.558 2.881 -22.181 1.00 91.62 104 TYR A O 1
ATOM 844 N N . THR A 1 105 ? 5.916 4.573 -22.722 1.00 90.75 105 THR A N 1
ATOM 845 C CA . THR A 1 105 ? 6.486 3.906 -23.904 1.00 90.75 105 THR A CA 1
ATOM 846 C C . THR A 1 105 ? 7.137 2.566 -23.552 1.00 90.75 105 THR A C 1
ATOM 848 O O . THR A 1 105 ? 7.013 1.598 -24.301 1.00 90.75 105 THR A O 1
ATOM 851 N N . ALA A 1 106 ? 7.839 2.484 -22.418 1.00 91.44 106 ALA A N 1
ATOM 852 C CA . ALA A 1 106 ? 8.480 1.249 -21.976 1.00 91.44 106 ALA A CA 1
ATOM 853 C C . ALA A 1 106 ? 7.455 0.159 -21.620 1.00 91.44 106 ALA A C 1
ATOM 855 O O . ALA A 1 106 ? 7.618 -0.981 -22.054 1.00 91.44 106 ALA A O 1
ATOM 856 N N . LEU A 1 107 ? 6.392 0.510 -20.888 1.00 91.81 107 LEU A N 1
ATOM 857 C CA . LEU A 1 107 ? 5.323 -0.421 -20.515 1.00 91.81 107 LEU A CA 1
ATOM 858 C C . LEU A 1 107 ? 4.547 -0.909 -21.746 1.00 91.81 107 LEU A C 1
ATOM 860 O O . LEU A 1 107 ? 4.396 -2.116 -21.936 1.00 91.81 107 LEU A O 1
ATOM 864 N N . THR A 1 108 ? 4.179 -0.003 -22.654 1.00 91.50 108 THR A N 1
ATOM 865 C CA . THR A 1 108 ? 3.493 -0.356 -23.906 1.00 91.50 108 THR A CA 1
ATOM 866 C C . THR A 1 108 ? 4.349 -1.268 -24.792 1.00 91.50 108 THR A C 1
ATOM 868 O O . THR A 1 108 ? 3.841 -2.242 -25.351 1.00 91.50 108 THR A O 1
ATOM 871 N N . ASN A 1 109 ? 5.664 -1.028 -24.877 1.00 91.50 109 ASN A N 1
ATOM 872 C CA . ASN A 1 109 ? 6.596 -1.907 -25.599 1.00 91.50 109 ASN A CA 1
ATOM 873 C C . ASN A 1 109 ? 6.742 -3.289 -24.944 1.00 91.50 109 ASN A C 1
ATOM 875 O O . ASN A 1 109 ? 6.966 -4.278 -25.642 1.00 91.50 109 ASN A O 1
ATOM 879 N N . ALA A 1 110 ? 6.585 -3.369 -23.621 1.00 91.00 110 ALA A N 1
ATOM 880 C CA . ALA A 1 110 ? 6.517 -4.622 -22.874 1.00 91.00 110 ALA A CA 1
ATOM 881 C C . ALA A 1 110 ? 5.138 -5.306 -22.958 1.00 91.00 110 ALA A C 1
ATOM 883 O O . ALA A 1 110 ? 4.939 -6.338 -22.326 1.00 91.00 110 ALA A O 1
ATOM 884 N N . LYS A 1 111 ? 4.206 -4.765 -23.759 1.00 92.69 111 LYS A N 1
ATOM 885 C CA . LYS A 1 111 ? 2.813 -5.220 -23.898 1.00 92.69 111 LYS A CA 1
ATOM 886 C C . LYS A 1 111 ? 1.987 -5.117 -22.611 1.00 92.69 111 LYS A C 1
ATOM 888 O O . LYS A 1 111 ? 0.967 -5.785 -22.511 1.00 92.69 111 LYS A O 1
ATOM 893 N N . ILE A 1 112 ? 2.388 -4.259 -21.677 1.00 93.44 112 ILE A N 1
ATOM 894 C CA . ILE A 1 112 ? 1.608 -3.928 -20.482 1.00 93.44 112 ILE A CA 1
ATOM 895 C C . ILE A 1 112 ? 0.685 -2.769 -20.855 1.00 93.44 112 ILE A C 1
ATOM 897 O O . ILE A 1 112 ? 1.165 -1.693 -21.213 1.00 93.44 112 ILE A O 1
ATOM 901 N N . ARG A 1 113 ? -0.628 -2.997 -20.824 1.00 92.12 113 ARG A N 1
ATOM 902 C CA . ARG A 1 113 ? -1.650 -2.018 -21.231 1.00 92.12 113 ARG A CA 1
ATOM 903 C C . ARG A 1 113 ? -2.615 -1.671 -20.111 1.00 92.12 113 ARG A C 1
ATOM 905 O O . ARG A 1 113 ? -3.194 -0.590 -20.135 1.00 92.12 113 ARG A O 1
ATOM 912 N N . THR A 1 114 ? -2.772 -2.558 -19.136 1.00 92.88 114 THR A N 1
ATOM 913 C CA . THR A 1 114 ? -3.682 -2.374 -17.999 1.00 92.88 114 THR A CA 1
ATOM 914 C C . THR A 1 114 ? -2.931 -2.290 -16.677 1.00 92.88 114 THR A C 1
ATOM 916 O O . THR A 1 114 ? -1.795 -2.759 -16.551 1.00 92.88 114 THR A O 1
ATOM 919 N N . ILE A 1 115 ? -3.573 -1.692 -15.672 1.00 91.31 115 ILE A N 1
ATOM 920 C CA . ILE A 1 115 ? -3.043 -1.650 -14.306 1.00 91.31 115 ILE A CA 1
ATOM 921 C C . ILE A 1 115 ? -2.924 -3.073 -13.742 1.00 91.31 115 ILE A C 1
ATOM 923 O O . ILE A 1 115 ? -1.933 -3.370 -13.081 1.00 91.31 115 ILE A O 1
ATOM 927 N N . LEU A 1 116 ? -3.861 -3.969 -14.065 1.00 90.19 116 LEU A N 1
ATOM 928 C CA . LEU A 1 116 ? -3.819 -5.386 -13.698 1.00 90.19 116 LEU A CA 1
ATOM 929 C C . LEU A 1 116 ? -2.525 -6.073 -14.153 1.00 90.19 116 LEU A C 1
ATOM 931 O O . LEU A 1 116 ? -1.810 -6.658 -13.342 1.00 90.19 116 LEU A O 1
ATOM 935 N N . GLU A 1 117 ? -2.201 -5.976 -15.444 1.00 91.06 117 GLU A N 1
ATOM 936 C CA . GLU A 1 117 ? -0.971 -6.557 -15.995 1.00 91.06 117 GLU A CA 1
ATOM 937 C C . GLU A 1 117 ? 0.268 -5.936 -15.346 1.00 91.06 117 GLU A C 1
ATOM 939 O O . GLU A 1 117 ? 1.247 -6.625 -15.068 1.00 91.06 117 GLU A O 1
ATOM 944 N N . LEU A 1 118 ? 0.230 -4.631 -15.075 1.00 92.19 118 LEU A N 1
ATOM 945 C CA . LEU A 1 118 ? 1.335 -3.918 -14.452 1.00 92.19 118 LEU A CA 1
ATOM 946 C C . LEU A 1 118 ? 1.633 -4.432 -13.037 1.00 92.19 118 LEU A C 1
ATOM 948 O O . LEU A 1 118 ? 2.796 -4.692 -12.728 1.00 92.19 118 LEU A O 1
ATOM 952 N N . VAL A 1 119 ? 0.617 -4.565 -12.178 1.00 90.75 119 VAL A N 1
ATOM 953 C CA . VAL A 1 119 ? 0.807 -4.956 -10.768 1.00 90.75 119 VAL A CA 1
ATOM 954 C C . VAL A 1 119 ? 1.206 -6.418 -10.606 1.00 90.75 119 VAL A C 1
ATOM 956 O O . VAL A 1 119 ? 1.871 -6.751 -9.633 1.00 90.75 119 VAL A O 1
ATOM 959 N N . GLN A 1 120 ? 0.888 -7.277 -11.576 1.00 90.50 120 GLN A N 1
ATOM 960 C CA . GLN A 1 120 ? 1.334 -8.675 -11.594 1.00 90.50 120 GLN A CA 1
ATOM 961 C C . GLN A 1 120 ? 2.832 -8.829 -11.896 1.00 90.50 120 GLN A C 1
ATOM 963 O O . GLN A 1 120 ? 3.414 -9.877 -11.619 1.00 90.50 120 GLN A O 1
ATOM 968 N N . ASN A 1 121 ? 3.480 -7.801 -12.456 1.00 90.62 121 ASN A N 1
ATOM 969 C CA . ASN A 1 121 ? 4.913 -7.841 -12.727 1.00 90.62 121 ASN A CA 1
ATOM 970 C C . ASN A 1 121 ? 5.720 -7.508 -11.467 1.00 90.62 121 ASN A C 1
ATOM 972 O O . ASN A 1 121 ? 5.477 -6.502 -10.795 1.00 90.62 121 ASN A O 1
ATOM 976 N N . THR A 1 122 ? 6.738 -8.320 -11.183 1.00 90.75 122 THR A N 1
ATOM 977 C CA . THR A 1 122 ? 7.675 -8.062 -10.087 1.00 90.75 122 THR A CA 1
ATOM 978 C C . THR A 1 122 ? 8.625 -6.915 -10.424 1.00 90.75 122 THR A C 1
ATOM 980 O O . THR A 1 122 ? 8.882 -6.590 -11.586 1.00 90.75 122 THR A O 1
ATOM 983 N N . ASP A 1 123 ? 9.223 -6.322 -9.392 1.00 89.12 123 ASP A N 1
ATOM 984 C CA . ASP A 1 123 ? 10.280 -5.316 -9.538 1.00 89.12 123 ASP A CA 1
ATOM 985 C C . ASP A 1 123 ? 11.390 -5.737 -10.500 1.00 89.12 123 ASP A C 1
ATOM 987 O O . ASP A 1 123 ? 11.869 -4.932 -11.299 1.00 89.12 123 ASP A O 1
ATOM 991 N N . GLU A 1 124 ? 11.812 -6.996 -10.402 1.00 89.12 124 GLU A N 1
ATOM 992 C CA . GLU A 1 124 ? 12.884 -7.550 -11.216 1.00 89.12 124 GLU A CA 1
ATOM 993 C C . GLU A 1 124 ? 12.467 -7.605 -12.683 1.00 89.12 124 GLU A C 1
ATOM 995 O O . GLU A 1 124 ? 13.201 -7.120 -13.543 1.00 89.12 124 GLU A O 1
ATOM 1000 N N . GLN A 1 125 ? 11.258 -8.098 -12.968 1.00 88.75 125 GLN A N 1
ATOM 1001 C CA . GLN A 1 125 ? 10.699 -8.150 -14.321 1.00 88.75 125 GLN A CA 1
ATOM 1002 C C . GLN A 1 125 ? 10.580 -6.754 -14.935 1.00 88.75 125 GLN A C 1
ATOM 1004 O O . GLN A 1 125 ? 10.989 -6.545 -16.079 1.00 88.75 125 GLN A O 1
ATOM 1009 N N . LEU A 1 126 ? 10.112 -5.774 -14.159 1.00 90.44 126 LEU A N 1
ATOM 1010 C CA . LEU A 1 126 ? 10.024 -4.387 -14.609 1.00 90.44 126 LEU A CA 1
ATOM 1011 C C . LEU A 1 126 ? 11.405 -3.792 -14.912 1.00 90.44 126 LEU A C 1
ATOM 1013 O O . LEU A 1 126 ? 11.542 -3.040 -15.871 1.00 90.44 126 LEU A O 1
ATOM 1017 N N . LEU A 1 127 ? 12.445 -4.137 -14.147 1.00 91.25 127 LEU A N 1
ATOM 1018 C CA . LEU A 1 127 ? 13.820 -3.685 -14.404 1.00 91.25 127 LEU A CA 1
ATOM 1019 C C . LEU A 1 127 ? 14.450 -4.312 -15.655 1.00 91.25 127 LEU A C 1
ATOM 1021 O O . LEU A 1 127 ? 15.383 -3.728 -16.211 1.00 91.25 127 LEU A O 1
ATOM 1025 N N . PHE A 1 128 ? 13.956 -5.465 -16.111 1.00 90.56 128 PHE A N 1
ATOM 1026 C CA . PHE A 1 128 ? 14.383 -6.073 -17.374 1.00 90.56 128 PHE A CA 1
ATOM 1027 C C . PHE A 1 128 ? 13.760 -5.401 -18.607 1.00 90.56 128 PHE A C 1
ATOM 1029 O O . PHE A 1 128 ? 14.266 -5.580 -19.718 1.00 90.56 128 PHE A O 1
ATOM 1036 N N . ILE A 1 129 ? 12.705 -4.593 -18.445 1.00 90.12 129 ILE A N 1
ATOM 1037 C CA . ILE A 1 129 ? 12.084 -3.869 -19.558 1.00 90.12 129 ILE A CA 1
ATOM 1038 C C . ILE A 1 129 ? 13.063 -2.823 -20.104 1.00 90.12 129 ILE A C 1
ATOM 1040 O O . ILE A 1 129 ? 13.564 -1.943 -19.398 1.00 90.12 129 ILE A O 1
ATOM 1044 N N . LYS A 1 130 ? 13.313 -2.879 -21.416 1.00 86.00 130 LYS A N 1
ATOM 1045 C CA . LYS A 1 130 ? 14.196 -1.932 -22.103 1.00 86.00 130 LYS A CA 1
ATOM 1046 C C . LYS A 1 130 ? 13.706 -0.493 -21.900 1.00 86.00 130 LYS A C 1
ATOM 1048 O O . LYS A 1 130 ? 12.614 -0.132 -22.324 1.00 86.00 130 LYS A O 1
ATOM 1053 N N . GLY A 1 131 ? 14.550 0.343 -21.293 1.00 82.44 131 GLY A N 1
ATOM 1054 C CA . GLY A 1 131 ? 14.228 1.745 -20.992 1.00 82.44 131 GLY A CA 1
ATOM 1055 C C . GLY A 1 131 ? 13.576 1.974 -19.622 1.00 82.44 131 GLY A C 1
ATOM 1056 O O . GLY A 1 131 ? 13.368 3.127 -19.239 1.00 82.44 131 GLY A O 1
ATOM 1057 N N . PHE A 1 132 ? 13.324 0.916 -18.847 1.00 86.00 132 PHE A N 1
ATOM 1058 C CA . PHE A 1 132 ? 12.708 0.983 -17.526 1.00 86.00 132 PHE A CA 1
ATOM 1059 C C . PHE A 1 132 ? 13.766 0.869 -16.414 1.00 86.00 132 PHE A C 1
ATOM 1061 O O . PHE A 1 132 ? 14.132 -0.203 -15.945 1.00 86.00 132 PHE A O 1
ATOM 1068 N N . GLY A 1 133 ? 14.331 2.009 -16.006 1.00 87.56 133 GLY A N 1
ATOM 1069 C CA . GLY A 1 133 ? 15.396 2.047 -14.995 1.00 87.56 133 GLY A CA 1
ATOM 1070 C C . GLY A 1 133 ? 14.894 2.127 -13.547 1.00 87.56 133 GLY A C 1
ATOM 1071 O O . GLY A 1 133 ? 13.733 2.437 -13.282 1.00 87.56 133 GLY A O 1
ATOM 1072 N N . ARG A 1 134 ? 15.816 2.000 -12.578 1.00 89.19 134 ARG A N 1
ATOM 1073 C CA . ARG A 1 134 ? 15.543 2.132 -11.123 1.00 89.19 134 ARG A CA 1
ATOM 1074 C C . ARG A 1 134 ? 14.783 3.411 -10.745 1.00 89.19 134 ARG A C 1
ATOM 1076 O O . ARG A 1 134 ? 13.966 3.409 -9.828 1.00 89.19 134 ARG A O 1
ATOM 1083 N N . LYS A 1 135 ? 15.041 4.517 -11.452 1.00 88.75 135 LYS A N 1
ATOM 1084 C CA . LYS A 1 135 ? 14.339 5.796 -11.250 1.00 88.75 135 LYS A CA 1
ATOM 1085 C C . LYS A 1 135 ? 12.871 5.714 -11.683 1.00 88.75 135 LYS A C 1
ATOM 1087 O O . LYS A 1 135 ? 12.010 6.200 -10.954 1.00 88.75 135 LYS A O 1
ATOM 1092 N N . SER A 1 136 ? 12.601 5.089 -12.830 1.00 89.19 136 SER A N 1
ATOM 1093 C CA . SER A 1 136 ? 11.249 4.850 -13.348 1.00 89.19 136 SER A CA 1
ATOM 1094 C C . SER A 1 136 ? 10.472 3.905 -12.435 1.00 89.19 136 SER A C 1
ATOM 1096 O O . SER A 1 136 ? 9.333 4.213 -12.095 1.00 89.19 136 SER A O 1
ATOM 1098 N N . LEU A 1 137 ? 11.118 2.841 -11.941 1.00 90.44 137 LEU A N 1
ATOM 1099 C CA . LEU A 1 137 ? 10.533 1.917 -10.966 1.00 90.44 137 LEU A CA 1
ATOM 1100 C C . LEU A 1 137 ? 10.158 2.629 -9.660 1.00 90.44 137 LEU A C 1
ATOM 1102 O O . LEU A 1 137 ? 9.030 2.518 -9.194 1.00 90.44 137 LEU A O 1
ATOM 1106 N N . LYS A 1 138 ? 11.065 3.430 -9.084 1.00 89.75 138 LYS A N 1
ATOM 1107 C CA . LYS A 1 138 ? 10.785 4.162 -7.837 1.00 89.75 138 LYS A CA 1
ATOM 1108 C C . LYS A 1 138 ? 9.621 5.145 -7.981 1.00 89.75 138 LYS A C 1
ATOM 1110 O O . LYS A 1 138 ? 8.854 5.321 -7.039 1.00 89.75 138 LYS A O 1
ATOM 1115 N N . LYS A 1 139 ? 9.502 5.812 -9.133 1.00 89.06 139 LYS A N 1
ATOM 1116 C CA . LYS A 1 139 ? 8.352 6.675 -9.433 1.00 89.06 139 LYS A CA 1
ATOM 1117 C C . LYS A 1 139 ? 7.068 5.860 -9.559 1.00 89.06 139 LYS A C 1
ATOM 1119 O O . LYS A 1 139 ? 6.087 6.217 -8.923 1.00 89.06 139 LYS A O 1
ATOM 1124 N N . LEU A 1 140 ? 7.101 4.773 -10.331 1.00 90.31 140 LEU A N 1
ATOM 1125 C CA . LEU A 1 140 ? 5.951 3.896 -10.533 1.00 90.31 140 LEU A CA 1
ATOM 1126 C C . LEU A 1 140 ? 5.410 3.384 -9.196 1.00 90.31 140 LEU A C 1
ATOM 1128 O O . LEU A 1 140 ? 4.229 3.533 -8.921 1.00 90.31 140 LEU A O 1
ATOM 1132 N N . LYS A 1 141 ? 6.292 2.892 -8.321 1.00 87.88 141 LYS A N 1
ATOM 1133 C CA . LYS A 1 141 ? 5.919 2.439 -6.978 1.00 87.88 141 LYS A CA 1
ATOM 1134 C C . LYS A 1 141 ? 5.216 3.507 -6.151 1.00 87.88 141 LYS A C 1
ATOM 1136 O O . LYS A 1 141 ? 4.274 3.199 -5.442 1.00 87.88 141 LYS A O 1
ATOM 1141 N N . LYS A 1 142 ? 5.648 4.768 -6.245 1.00 84.88 142 LYS A N 1
ATOM 1142 C CA . LYS A 1 142 ? 4.968 5.875 -5.555 1.00 84.88 142 LYS A CA 1
ATOM 1143 C C . LYS A 1 142 ? 3.572 6.141 -6.114 1.00 84.88 142 LYS A C 1
ATOM 1145 O O . LYS A 1 142 ? 2.689 6.492 -5.345 1.00 84.88 142 LYS A O 1
ATOM 1150 N N . ILE A 1 143 ? 3.399 6.009 -7.428 1.00 86.44 143 ILE A N 1
ATOM 1151 C CA . ILE A 1 143 ? 2.103 6.182 -8.093 1.00 86.44 143 ILE A CA 1
ATOM 1152 C C . ILE A 1 143 ? 1.153 5.060 -7.669 1.00 86.44 143 ILE A C 1
ATOM 1154 O O . ILE A 1 143 ? 0.050 5.353 -7.226 1.00 86.44 143 ILE A O 1
ATOM 1158 N N . LEU A 1 144 ? 1.610 3.806 -7.742 1.00 85.25 144 LEU A N 1
ATOM 1159 C CA . LEU A 1 144 ? 0.838 2.633 -7.330 1.00 85.25 144 LEU A CA 1
ATOM 1160 C C . LEU A 1 144 ? 0.480 2.694 -5.840 1.00 85.25 144 LEU A C 1
ATOM 1162 O O . LEU A 1 144 ? -0.689 2.555 -5.497 1.00 85.25 144 LEU A O 1
ATOM 1166 N N . ALA A 1 145 ? 1.434 3.043 -4.972 1.00 80.81 145 ALA A N 1
ATOM 1167 C CA . ALA A 1 145 ? 1.159 3.256 -3.552 1.00 80.81 145 ALA A CA 1
ATOM 1168 C C . ALA A 1 145 ? 0.110 4.360 -3.327 1.00 80.81 145 ALA A C 1
ATOM 1170 O O . ALA A 1 145 ? -0.710 4.234 -2.427 1.00 80.81 145 ALA A O 1
ATOM 1171 N N . GLY A 1 146 ? 0.103 5.389 -4.187 1.00 75.38 146 GLY A N 1
ATOM 1172 C CA . GLY A 1 146 ? -0.882 6.477 -4.238 1.00 75.38 146 GLY A CA 1
ATOM 1173 C C . GLY A 1 146 ? -2.338 6.030 -4.430 1.00 75.38 146 GLY A C 1
ATOM 1174 O O . GLY A 1 146 ? -3.266 6.755 -4.077 1.00 75.38 146 GLY A O 1
ATOM 1175 N N . ILE A 1 147 ? -2.526 4.849 -5.018 1.00 77.31 147 ILE A N 1
ATOM 1176 C CA . ILE A 1 147 ? -3.822 4.211 -5.277 1.00 77.31 147 ILE A CA 1
ATOM 1177 C C . ILE A 1 147 ? -3.962 2.885 -4.511 1.00 77.31 147 ILE A C 1
ATOM 1179 O O . ILE A 1 147 ? -4.867 2.105 -4.788 1.00 77.31 147 ILE A O 1
ATOM 1183 N N . GLY A 1 148 ? -3.071 2.634 -3.543 1.00 75.19 148 GLY A N 1
ATOM 1184 C CA . GLY A 1 148 ? -3.062 1.443 -2.692 1.00 75.19 148 GLY A CA 1
ATOM 1185 C C . GLY A 1 148 ? -2.729 0.129 -3.408 1.00 75.19 148 GLY A C 1
ATOM 1186 O O . GLY A 1 148 ? -3.153 -0.927 -2.945 1.00 75.19 148 GLY A O 1
ATOM 1187 N N . LEU A 1 149 ? -1.987 0.192 -4.516 1.00 84.06 149 LEU A N 1
ATOM 1188 C CA . LEU A 1 149 ? -1.481 -0.959 -5.268 1.00 84.06 149 LEU A CA 1
ATOM 1189 C C . LEU A 1 149 ? 0.040 -1.093 -5.125 1.00 84.06 149 LEU A C 1
ATOM 1191 O O . LEU A 1 149 ? 0.749 -0.122 -4.851 1.00 84.06 149 LEU A O 1
ATOM 1195 N N . GLU A 1 150 ? 0.555 -2.293 -5.372 1.00 85.12 150 GLU A N 1
ATOM 1196 C CA . GLU A 1 150 ? 1.986 -2.602 -5.335 1.00 85.12 150 GLU A CA 1
ATOM 1197 C C . GLU A 1 150 ? 2.395 -3.442 -6.553 1.00 85.12 150 GLU A C 1
ATOM 1199 O O . GLU A 1 150 ? 1.559 -3.900 -7.326 1.00 85.12 150 GLU A O 1
ATOM 1204 N N . THR A 1 151 ? 3.698 -3.585 -6.778 1.00 87.56 151 THR A N 1
ATOM 1205 C CA . THR A 1 151 ? 4.247 -4.444 -7.836 1.00 87.56 151 THR A CA 1
ATOM 1206 C C . THR A 1 151 ? 4.456 -5.861 -7.309 1.00 87.56 151 THR A C 1
ATOM 1208 O O . THR A 1 151 ? 4.881 -6.041 -6.170 1.00 87.56 151 THR A O 1
ATOM 1211 N N . GLY A 1 152 ? 4.212 -6.865 -8.148 1.00 85.75 152 GLY A N 1
ATOM 1212 C CA . GLY A 1 152 ? 4.315 -8.281 -7.796 1.00 85.75 152 GLY A CA 1
ATOM 1213 C C . GLY A 1 152 ? 3.129 -8.826 -6.997 1.00 85.75 152 GLY A C 1
ATOM 1214 O O . GLY A 1 152 ? 3.317 -9.777 -6.247 1.00 85.75 152 GLY A O 1
ATOM 1215 N N . MET A 1 153 ? 1.938 -8.235 -7.133 1.00 83.75 153 MET A N 1
ATOM 1216 C CA . MET A 1 153 ? 0.725 -8.733 -6.478 1.00 83.75 153 MET A CA 1
ATOM 1217 C C . MET A 1 153 ? 0.267 -10.048 -7.111 1.00 83.75 153 MET A C 1
ATOM 1219 O O . MET A 1 153 ? 0.221 -10.183 -8.339 1.00 83.75 153 MET A O 1
ATOM 1223 N N . SER A 1 154 ? -0.094 -11.010 -6.266 1.00 77.81 154 SER A N 1
ATOM 1224 C CA . SER A 1 154 ? -0.584 -12.318 -6.705 1.00 77.81 154 SER A CA 1
ATOM 1225 C C . SER A 1 154 ? -2.043 -12.226 -7.167 1.00 77.81 154 SER A C 1
ATOM 1227 O O . SER A 1 154 ? -2.787 -11.398 -6.645 1.00 77.81 154 SER A O 1
ATOM 1229 N N . PRO A 1 155 ? -2.508 -13.078 -8.101 1.00 72.12 155 PRO A N 1
ATOM 1230 C CA . PRO A 1 155 ? -3.919 -13.124 -8.484 1.00 72.12 155 PRO A CA 1
ATOM 1231 C C . PRO A 1 155 ? -4.855 -13.308 -7.285 1.00 72.12 155 PRO A C 1
ATOM 1233 O O . PRO A 1 155 ? -5.887 -12.649 -7.228 1.00 72.12 155 PRO A O 1
ATOM 1236 N N . ASP A 1 156 ? -4.470 -14.130 -6.307 1.00 70.06 156 ASP A N 1
ATOM 1237 C CA . ASP A 1 156 ? -5.235 -14.316 -5.072 1.00 70.06 156 ASP A CA 1
ATOM 1238 C C . ASP A 1 156 ? -5.437 -12.975 -4.342 1.00 70.06 156 ASP A C 1
ATOM 1240 O O . ASP A 1 156 ? -6.565 -12.574 -4.093 1.00 70.06 156 ASP A O 1
ATOM 1244 N N . GLU A 1 157 ? -4.377 -12.179 -4.168 1.00 66.31 157 GLU A N 1
ATOM 1245 C CA . GLU A 1 157 ? -4.442 -10.856 -3.520 1.00 66.31 157 GLU A CA 1
ATOM 1246 C C . GLU A 1 157 ? -5.244 -9.799 -4.302 1.00 66.31 157 GLU A C 1
ATOM 1248 O O . GLU A 1 157 ? -5.581 -8.745 -3.758 1.00 66.31 157 GLU A O 1
ATOM 1253 N N . LEU A 1 158 ? -5.500 -10.034 -5.592 1.00 67.25 158 LEU A N 1
ATOM 1254 C CA . LEU A 1 158 ? -6.226 -9.117 -6.474 1.00 67.25 158 LEU A CA 1
ATOM 1255 C C . LEU A 1 158 ? -7.722 -9.445 -6.565 1.00 67.25 158 LEU A C 1
ATOM 1257 O O . LEU A 1 158 ? -8.512 -8.574 -6.942 1.00 67.25 158 LEU A O 1
ATOM 1261 N N . PHE A 1 159 ? -8.110 -10.685 -6.256 1.00 65.06 159 PHE A N 1
ATOM 1262 C CA . PHE A 1 159 ? -9.475 -11.182 -6.444 1.00 65.06 159 PHE A CA 1
ATOM 1263 C C . PHE A 1 159 ? -10.172 -11.665 -5.163 1.00 65.06 159 PHE A C 1
ATOM 1265 O O . PHE A 1 159 ? -11.377 -11.929 -5.248 1.00 65.06 159 PHE A O 1
ATOM 1272 N N . GLU A 1 160 ? -9.457 -11.747 -4.037 1.00 52.47 160 GLU A N 1
ATOM 1273 C CA . GLU A 1 160 ? -9.934 -12.109 -2.687 1.00 52.47 160 GLU A CA 1
ATOM 1274 C C . GLU A 1 160 ? -10.485 -10.903 -1.903 1.00 52.47 160 GLU A C 1
ATOM 1276 O O . GLU A 1 160 ? -11.558 -11.067 -1.275 1.00 52.47 160 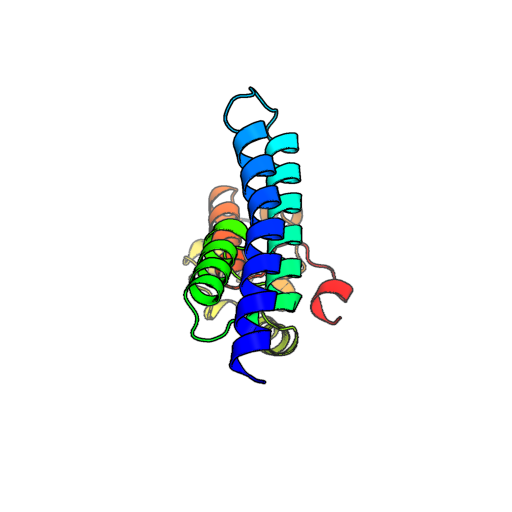GLU A O 1
#

Secondary structure (DSSP, 8-state):
-HHHHHHHHHHHHHHHHHHHHHHHHTTSSS---HHHHHHHHHHHHHHHHHHHHHHTTTTTTSHHHHHHHHHHHHHH-S----HHHHHHHHTSBGGGS---HHHHHHHHHTT--BHHHHHHS-HHHHHHSTT--HHHHHHHHHHHHTTT--TT--HHHHH-

pLDDT: mean 79.07, std 12.34, range [43.69, 93.44]

Radius of gyration: 20.04 Å; chains: 1; bounding box: 48×28×54 Å

Sequence (160 aa):
MMYDNKLSAGIEFLSEAASVRELEQAYSGTDLNPRTRELHRGLIADRVNQLYGKYASILAGTPEGEYLRALRREYIGQTKPKIEESRLILERPIDELPLDDRQYTALTNAKIRTILELVQNTDEQLLFIKGFGRKSLKKLKKILAGIGLETGMSPDELFE

Foldseek 3Di:
DLVVQLVVLLVVLVVLVVVLVVLVVVPPPDPDDPVVVVVSLVVSLVSLVVSCVVPLVSNPPHPSNVVSVVSNCVRVPDDQPDLVVLLVQQADFCVPFPADPLLVVQCVVVVNTTNVSFQLAAPVRQCPGVSRHPVRSVVVQVRQVVNNGHHNDDPVNNND